Protein 5KQA (pdb70)

Structure (mmCIF, N/CA/C/O backbone):
data_5KQA
#
_entry.id   5KQA
#
_cell.length_a   43.011
_cell.length_b   92.299
_cell.length_c   28.133
_cell.angle_alpha   90.00
_cell.angle_beta   90.00
_cell.angle_gamma   90.00
#
_symmetry.space_group_name_H-M   'P 21 21 2'
#
loop_
_entity.id
_entity.type
_entity.pdbx_description
1 polymer 'Glutaredoxin-glutathione complex'
2 non-polymer GLUTATHIONE
3 water water
#
loop_
_atom_site.group_PDB
_atom_site.id
_atom_site.type_symbol
_atom_site.label_atom_id
_atom_site.label_alt_id
_atom_site.label_comp_id
_atom_site.label_asym_id
_atom_site.label_entity_id
_atom_site.label_seq_id
_atom_site.pdbx_PDB_ins_code
_atom_site.Cartn_x
_atom_site.Cartn_y
_atom_site.Cartn_z
_atom_site.occupancy
_atom_site.B_iso_or_equiv
_atom_site.auth_seq_id
_atom_site.auth_comp_id
_atom_site.auth_asym_id
_atom_site.auth_atom_id
_atom_site.pdbx_PDB_model_num
ATOM 1 N N . PRO A 1 18 ? 6.369 38.068 35.164 1.00 33.63 10 PRO A N 1
ATOM 2 C CA . PRO A 1 18 ? 6.737 38.041 33.741 1.00 41.50 10 PRO A CA 1
ATOM 3 C C . PRO A 1 18 ? 6.057 39.164 32.979 1.00 32.49 10 PRO A C 1
ATOM 4 O O . PRO A 1 18 ? 4.861 39.347 33.170 1.00 27.35 10 PRO A O 1
ATOM 8 N N . THR A 1 19 ? 6.795 39.901 32.153 1.00 35.42 11 THR A N 1
ATOM 9 C CA . THR A 1 19 ? 6.187 40.910 31.286 1.00 25.53 11 THR A CA 1
ATOM 10 C C . THR A 1 19 ? 5.445 40.197 30.167 1.00 34.06 11 THR A C 1
ATOM 11 O O . THR A 1 19 ? 5.620 38.991 29.974 1.00 26.12 11 THR A O 1
ATOM 15 N N . GLU A 1 20 ? 4.615 40.935 29.437 1.00 32.81 12 GLU A N 1
ATOM 16 C CA . GLU A 1 20 ? 3.831 40.349 28.353 1.00 35.81 12 GLU A CA 1
ATOM 17 C C . GLU A 1 20 ? 4.726 39.860 27.223 1.00 28.04 12 GLU A C 1
ATOM 18 O O . GLU A 1 20 ? 4.429 38.854 26.583 1.00 22.82 12 GLU A O 1
ATOM 24 N N . GLU A 1 21 ? 5.810 40.587 26.973 1.00 20.33 13 GLU A N 1
ATOM 25 C CA . GLU A 1 21 ? 6.825 40.157 26.020 1.00 26.94 13 GLU A CA 1
ATOM 26 C C . GLU A 1 21 ? 7.523 38.884 26.506 1.00 25.87 13 GLU A C 1
ATOM 27 O O . GLU A 1 21 ? 7.842 38.002 25.716 1.00 22.79 13 GLU A O 1
ATOM 33 N N . GLN A 1 22 ? 7.761 38.788 27.809 1.00 25.62 14 GLN A N 1
ATOM 34 C CA . GLN A 1 22 ? 8.411 37.604 28.358 1.00 27.37 14 GLN A CA 1
ATOM 35 C C . GLN A 1 22 ? 7.519 36.380 28.239 1.00 22.63 14 GLN A C 1
ATOM 36 O O . GLN A 1 22 ? 7.990 35.281 27.929 1.00 18.05 14 GLN A O 1
ATOM 42 N N . LEU A 1 23 ? 6.229 36.569 28.481 1.00 17.04 15 LEU A N 1
ATOM 43 C CA . LEU A 1 23 ? 5.275 35.467 28.360 1.00 22.62 15 LEU A CA 1
ATOM 44 C C . LEU A 1 23 ? 5.181 35.013 26.911 1.00 19.62 15 LEU A C 1
ATOM 45 O O . LEU A 1 23 ? 5.163 33.820 26.625 1.00 13.98 15 LEU A O 1
ATOM 50 N N . LYS A 1 24 ? 5.137 35.981 26.002 1.00 17.60 16 LYS A N 1
ATOM 51 C CA . LYS A 1 24 ? 5.087 35.704 24.571 1.00 21.99 16 LYS A CA 1
ATOM 52 C C . LYS A 1 24 ? 6.311 34.911 24.093 1.00 19.53 16 LYS A C 1
ATOM 53 O O . LYS A 1 24 ? 6.173 33.927 23.375 1.00 15.04 16 LYS A O 1
ATOM 59 N N . MET A 1 25 ? 7.500 35.365 24.482 1.00 17.00 17 MET A N 1
ATOM 60 C CA . MET A 1 25 ? 8.754 34.682 24.165 1.00 13.13 17 MET A CA 1
ATOM 61 C C . MET A 1 25 ? 8.807 33.273 24.759 1.00 11.52 17 MET A C 1
ATOM 62 O O . MET A 1 25 ? 9.224 32.324 24.101 1.00 11.85 17 MET A O 1
ATOM 67 N N . ALA A 1 26 ? 8.392 33.147 26.012 1.00 11.72 18 ALA A N 1
ATOM 68 C CA . ALA A 1 26 ? 8.328 31.843 26.665 1.00 15.22 18 ALA A CA 1
ATOM 69 C C . ALA A 1 26 ? 7.362 30.879 25.949 1.00 11.21 18 ALA A C 1
ATOM 70 O O . ALA A 1 26 ? 7.654 29.695 25.794 1.00 11.69 18 ALA A O 1
ATOM 72 N N . LEU A 1 27 ? 6.207 31.383 25.531 1.00 12.13 19 LEU A N 1
ATOM 73 C CA . LEU A 1 27 ? 5.250 30.567 24.795 1.00 11.04 19 LEU A CA 1
ATOM 74 C C . LEU A 1 27 ? 5.850 30.095 23.474 1.00 7.16 19 LEU A C 1
ATOM 75 O O . LEU A 1 27 ? 5.758 28.920 23.134 1.00 9.83 19 LEU A O 1
ATOM 80 N N . GLN A 1 28 ? 6.461 31.013 22.727 1.00 9.79 20 GLN A N 1
ATOM 81 C CA . GLN A 1 28 ? 7.136 30.634 21.486 1.00 14.66 20 GLN A CA 1
ATOM 82 C C . GLN A 1 28 ? 8.171 29.537 21.736 1.00 13.76 20 GLN A C 1
ATOM 83 O O . GLN A 1 28 ? 8.230 28.555 20.996 1.00 12.75 20 GLN A O 1
ATOM 89 N N . LYS A 1 29 ? 8.969 29.696 22.790 1.00 7.01 21 LYS A N 1
ATOM 90 C CA . LYS A 1 29 ? 9.958 28.686 23.147 1.00 8.04 21 LYS A CA 1
ATOM 91 C C . LYS A 1 29 ? 9.307 27.329 23.414 1.00 6.51 21 LYS A C 1
ATOM 92 O O . LYS A 1 29 ? 9.795 26.306 22.944 1.00 7.16 21 LYS A O 1
ATOM 98 N N . ALA A 1 30 ? 8.222 27.322 24.189 1.00 8.30 22 ALA A N 1
ATOM 99 C CA . ALA A 1 30 ? 7.530 26.077 24.547 1.00 3.78 22 ALA A CA 1
ATOM 100 C C . ALA A 1 30 ? 6.911 25.423 23.317 1.00 7.46 22 ALA A C 1
ATOM 101 O O . ALA A 1 30 ? 6.980 24.205 23.150 1.00 11.75 22 ALA A O 1
ATOM 103 N N . GLN A 1 31 ? 6.323 26.239 22.447 1.00 8.03 23 GLN A N 1
ATOM 104 C CA . GLN A 1 31 ? 5.698 25.724 21.228 1.00 11.12 23 GLN A CA 1
ATOM 105 C C . GLN A 1 31 ? 6.732 25.099 20.292 1.00 10.09 23 GLN A C 1
ATOM 106 O O . GLN A 1 31 ? 6.486 24.044 19.705 1.00 11.58 23 GLN A O 1
ATOM 112 N N . GLN A 1 32 ? 7.894 25.739 20.158 1.00 11.80 24 GLN A N 1
ATOM 113 C CA . GLN A 1 32 ? 8.958 25.210 19.305 1.00 11.80 24 GLN A CA 1
ATOM 114 C C . GLN A 1 32 ? 9.453 23.863 19.830 1.00 12.07 24 GLN A C 1
ATOM 115 O O . GLN A 1 32 ? 9.808 22.975 19.060 1.00 11.94 24 GLN A O 1
ATOM 121 N N . LEU A 1 33 ? 9.505 23.718 21.147 1.00 8.21 25 LEU A N 1
ATOM 122 C CA . LEU A 1 33 ? 9.922 22.448 21.733 1.00 7.57 25 LEU A CA 1
ATOM 123 C C . LEU A 1 33 ? 8.893 21.369 21.437 1.00 9.13 25 LEU A C 1
ATOM 124 O O . LEU A 1 33 ? 9.241 20.242 21.081 1.00 10.82 25 LEU A O 1
ATOM 129 N N . VAL A 1 34 ? 7.622 21.720 21.593 1.00 7.51 26 VAL A N 1
ATOM 130 C CA . VAL A 1 34 ? 6.544 20.785 21.304 1.00 10.24 26 VAL A CA 1
ATOM 131 C C . VAL A 1 34 ? 6.538 20.407 19.819 1.00 11.22 26 VAL A C 1
ATOM 132 O O . VAL A 1 34 ? 6.334 19.240 19.469 1.00 11.29 26 VAL A O 1
ATOM 136 N N . ASN A 1 35 ? 6.791 21.387 18.952 1.00 7.12 27 ASN A N 1
ATOM 137 C CA . ASN A 1 35 ? 6.814 21.144 17.515 1.00 11.51 27 ASN A CA 1
ATOM 138 C C . ASN A 1 35 ? 8.002 20.293 17.074 1.00 15.96 27 ASN A C 1
ATOM 139 O O . ASN A 1 35 ? 7.974 19.686 16.005 1.00 15.86 27 ASN A O 1
ATOM 144 N N . SER A 1 36 ? 9.059 20.263 17.877 1.00 8.79 28 SER A N 1
ATOM 145 C CA . SER A 1 36 ? 10.291 19.630 17.426 1.00 12.33 28 SER A CA 1
ATOM 146 C C . SER A 1 36 ? 10.638 18.398 18.260 1.00 9.33 28 SER A C 1
ATOM 147 O O . SER A 1 36 ? 11.766 17.911 18.230 1.00 11.05 28 SER A O 1
ATOM 150 N N . ASN A 1 37 ? 9.650 17.892 18.992 1.00 9.13 29 ASN A N 1
ATOM 151 C CA . ASN A 1 37 ? 9.804 16.657 19.753 1.00 11.83 29 ASN A CA 1
ATOM 152 C C . ASN A 1 37 ? 8.519 15.869 19.748 1.00 8.36 29 ASN A C 1
ATOM 153 O O . ASN A 1 37 ? 7.473 16.404 20.094 1.00 12.70 29 ASN A O 1
ATOM 158 N N . PRO A 1 38 ? 8.581 14.599 19.329 1.00 11.93 30 PRO A N 1
ATOM 159 C CA . PRO A 1 38 ? 7.365 13.783 19.368 1.00 10.89 30 PRO A CA 1
ATOM 160 C C . PRO A 1 38 ? 6.767 13.753 20.778 1.00 14.73 30 PRO A C 1
ATOM 161 O O . PRO A 1 38 ? 5.564 13.909 20.950 1.00 13.89 30 PRO A O 1
ATOM 165 N N . LEU A 1 39 ? 7.620 13.596 21.778 1.00 9.93 31 LEU A N 1
ATOM 166 C CA . LEU A 1 39 ? 7.184 13.567 23.169 1.00 9.03 31 LEU A CA 1
ATOM 167 C C . LEU A 1 39 ? 7.971 14.590 24.006 1.00 10.31 31 LEU A C 1
ATOM 168 O O . LEU A 1 39 ? 9.204 14.571 24.030 1.00 7.08 31 LEU A O 1
ATOM 173 N N . VAL A 1 40 ? 7.261 15.486 24.679 1.00 10.07 32 VAL A N 1
ATOM 174 C CA . VAL A 1 40 ? 7.909 16.479 25.533 1.00 8.21 32 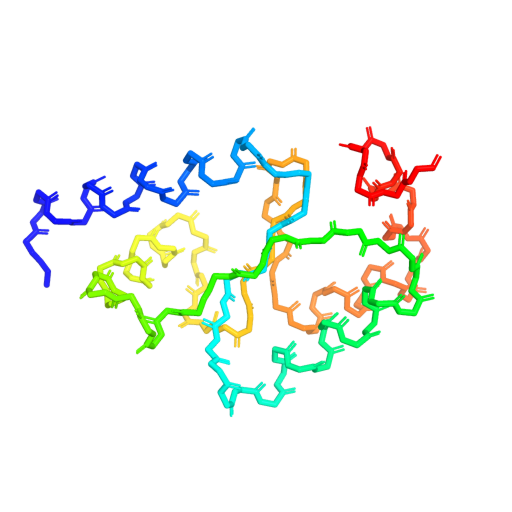VAL A CA 1
ATOM 175 C C . VAL A 1 40 ? 7.362 16.383 26.943 1.00 10.58 32 VAL A C 1
ATOM 176 O O . VAL A 1 40 ? 6.148 16.299 27.148 1.00 8.66 32 VAL A O 1
ATOM 180 N N . VAL A 1 41 ? 8.262 16.422 27.916 1.00 9.99 33 VAL A N 1
ATOM 181 C CA 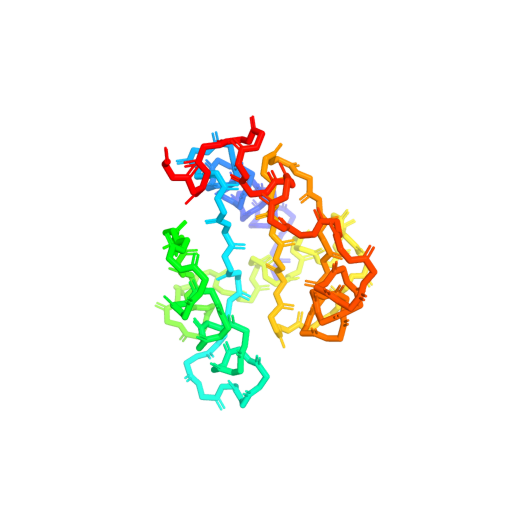. VAL A 1 41 ? 7.860 16.441 29.309 1.00 10.94 33 VAL A CA 1
ATOM 182 C C . VAL A 1 41 ? 8.355 17.717 29.976 1.00 10.83 33 VAL A C 1
ATOM 183 O O . VAL A 1 41 ? 9.514 17.793 30.363 1.00 9.31 33 VAL A O 1
ATOM 187 N N . PHE A 1 42 ? 7.488 18.725 30.107 1.00 6.80 34 PHE A N 1
ATOM 188 C CA . PHE A 1 42 ? 7.866 19.900 30.886 1.00 8.58 34 PHE A CA 1
ATOM 189 C C . PHE A 1 42 ? 7.845 19.482 32.345 1.00 10.76 34 PHE A C 1
ATOM 190 O O . PHE A 1 42 ? 6.857 18.970 32.844 1.00 7.22 34 PHE A O 1
ATOM 198 N N . SER A 1 43 ? 8.966 19.701 33.014 1.00 9.51 35 SER A N 1
ATOM 199 C CA . SER A 1 43 ? 9.266 19.020 34.264 1.00 11.46 35 SER A CA 1
ATOM 200 C C . SER A 1 43 ? 9.919 19.960 35.287 1.00 9.56 35 SER A C 1
ATOM 201 O O . SER A 1 43 ? 10.310 21.088 34.955 1.00 8.33 35 SER A O 1
ATOM 204 N N . LYS A 1 44 ? 10.023 19.500 36.530 1.00 8.17 36 LYS A N 1
ATOM 205 C CA . LYS A 1 44 ? 10.986 20.083 37.474 1.00 8.62 36 LYS A CA 1
ATOM 206 C C . LYS A 1 44 ? 11.847 18.956 38.052 1.00 10.57 36 LYS A C 1
ATOM 207 O O . LYS A 1 44 ? 11.374 17.834 38.227 1.00 11.76 36 LYS A O 1
ATOM 213 N N . THR A 1 45 ? 13.120 19.242 38.304 1.00 14.47 37 THR A N 1
ATOM 214 C CA . THR A 1 45 ? 14.095 18.196 38.622 1.00 10.92 37 THR A CA 1
ATOM 215 C C . THR A 1 45 ? 13.694 17.305 39.801 1.00 12.52 37 THR A C 1
ATOM 216 O O . THR A 1 45 ? 13.911 16.097 39.782 1.00 10.15 37 THR A O 1
ATOM 220 N N . TYR A 1 46 ? 13.104 17.894 40.833 1.00 10.62 38 TYR A N 1
ATOM 221 C CA . TYR A 1 46 ? 12.812 17.122 42.036 1.00 14.32 38 TYR A CA 1
ATOM 222 C C . TYR A 1 46 ? 11.313 16.913 42.235 1.00 17.18 38 TYR A C 1
ATOM 223 O O . TYR A 1 46 ? 10.841 16.770 43.362 1.00 19.30 38 TYR A O 1
ATOM 232 N N . CYS A 1 47 ? 10.576 16.874 41.127 1.00 10.46 39 CYS A N 1
ATOM 233 C CA . CYS A 1 47 ? 9.149 16.570 41.173 1.00 9.73 39 CYS A CA 1
ATOM 234 C C . CYS A 1 47 ? 8.939 15.062 41.100 1.00 14.57 39 CYS A C 1
ATOM 235 O O . CYS A 1 47 ? 9.323 14.417 40.110 1.00 11.73 39 CYS A O 1
ATOM 238 N N . GLY A 1 48 ? 8.340 14.500 42.147 1.00 9.54 40 GLY A N 1
ATOM 239 C CA . GLY A 1 48 ? 8.100 13.071 42.203 1.00 12.91 40 GLY A CA 1
ATOM 240 C C . GLY A 1 48 ? 7.229 12.572 41.068 1.00 10.59 40 GLY A C 1
ATOM 241 O O . GLY A 1 48 ? 7.427 11.476 40.553 1.00 13.39 40 GLY A O 1
ATOM 242 N N . TYR A 1 49 ? 6.261 13.383 40.664 1.00 8.12 41 TYR A N 1
ATOM 243 C CA . TYR A 1 49 ? 5.343 12.998 39.591 1.00 9.94 41 TYR A CA 1
ATOM 244 C C . TYR A 1 49 ? 6.036 13.001 38.234 1.00 9.88 41 TYR A C 1
ATOM 245 O O . TYR A 1 49 ? 5.744 12.174 37.370 1.00 6.94 41 TYR A O 1
ATOM 254 N N . CYS A 1 50 ? 6.943 13.953 38.050 1.00 11.47 42 CYS A N 1
ATOM 255 C CA . CYS A 1 50 ? 7.760 14.010 36.845 1.00 12.70 42 CYS A CA 1
ATOM 256 C C . CYS A 1 50 ? 8.623 12.762 36.733 1.00 13.49 42 CYS A C 1
ATOM 257 O O . CYS A 1 50 ? 8.725 12.168 35.661 1.00 12.03 42 CYS A O 1
ATOM 260 N N . SER A 1 51 ? 9.224 12.351 37.848 1.00 13.30 43 SER A N 1
ATOM 261 C CA . SER A 1 51 ? 10.021 11.130 37.867 1.00 14.63 43 SER A CA 1
ATOM 262 C C . SER A 1 51 ? 9.195 9.901 37.497 1.00 11.03 43 SER A C 1
ATOM 263 O O . SER A 1 51 ? 9.666 9.046 36.755 1.00 12.16 43 SER A O 1
ATOM 266 N N . ARG A 1 52 ? 7.974 9.809 38.020 1.0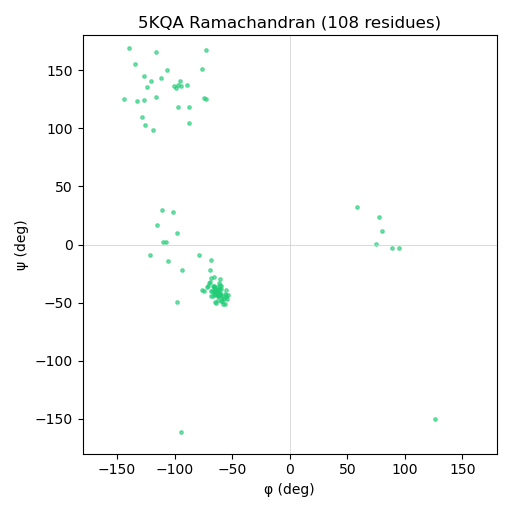0 11.90 44 ARG A N 1
ATOM 267 C CA . ARG A 1 52 ? 7.072 8.708 37.665 1.00 12.62 44 ARG A CA 1
ATOM 268 C C . ARG A 1 52 ? 6.800 8.621 36.163 1.00 10.83 44 ARG A C 1
ATOM 269 O O . ARG A 1 52 ? 6.864 7.533 35.576 1.00 14.04 44 ARG A O 1
ATOM 277 N N . VAL A 1 53 ? 6.486 9.754 35.537 1.00 11.70 45 VAL A N 1
ATOM 278 C CA . VAL A 1 53 ? 6.098 9.718 34.126 1.00 10.97 45 VAL A CA 1
ATOM 279 C C . VAL A 1 53 ? 7.310 9.401 33.270 1.00 7.98 45 VAL A C 1
ATOM 280 O O . VAL A 1 53 ? 7.196 8.685 32.275 1.00 8.98 45 VAL A O 1
ATOM 284 N N . LYS A 1 54 ? 8.477 9.905 33.669 1.00 12.39 46 LYS A N 1
ATOM 285 C CA . LYS A 1 54 ? 9.711 9.603 32.949 1.00 11.62 46 LYS A CA 1
ATOM 286 C C . LYS A 1 54 ? 10.033 8.111 33.025 1.00 12.46 46 LYS A C 1
ATOM 287 O O . LYS A 1 54 ? 10.439 7.496 32.035 1.00 8.43 46 LYS A O 1
ATOM 293 N N . LYS A 1 55 ? 9.876 7.539 34.213 1.00 9.30 47 LYS A N 1
ATOM 294 C CA . LYS A 1 55 ? 10.112 6.111 34.405 1.00 12.68 47 LYS A CA 1
ATOM 295 C C . LYS A 1 55 ? 9.179 5.264 33.523 1.00 13.82 47 LYS A C 1
ATOM 296 O O . LYS A 1 55 ? 9.608 4.283 32.913 1.00 10.82 47 LYS A O 1
ATOM 302 N N . LEU A 1 56 ? 7.905 5.646 33.457 1.00 9.77 48 LEU A N 1
ATOM 303 C CA . LEU A 1 56 ? 6.947 4.973 32.574 1.00 14.13 48 LEU A CA 1
ATOM 304 C C . LEU A 1 56 ? 7.399 5.022 31.118 1.00 13.84 48 LEU A C 1
ATOM 305 O O . LEU A 1 56 ? 7.430 4.001 30.436 1.00 13.20 48 LEU A O 1
ATOM 310 N N . PHE A 1 57 ? 7.732 6.216 30.637 1.00 12.19 49 PHE A N 1
ATOM 311 C CA . PHE A 1 57 ? 8.190 6.373 29.260 1.00 14.67 49 PHE A CA 1
ATOM 312 C C . PHE A 1 57 ? 9.474 5.590 29.005 1.00 14.70 49 PHE A C 1
ATOM 313 O O . PHE A 1 57 ? 9.641 5.023 27.928 1.00 15.1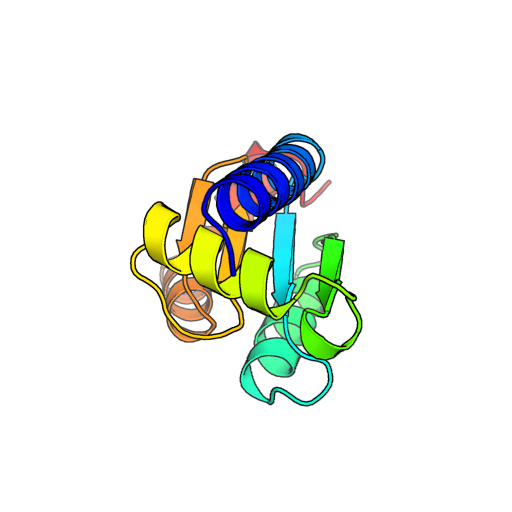7 49 PHE A O 1
ATOM 321 N N . ASP A 1 58 ? 10.379 5.560 29.983 1.00 10.90 50 ASP A N 1
ATOM 322 C CA . ASP A 1 58 ? 11.599 4.755 29.862 1.00 18.37 50 ASP A CA 1
ATOM 32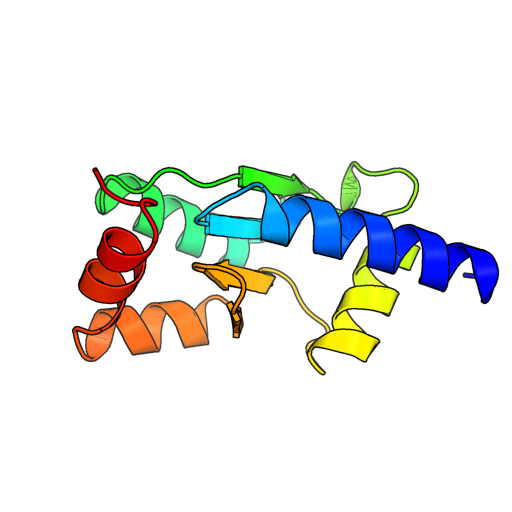3 C C . ASP A 1 58 ? 11.250 3.293 29.581 1.00 17.49 50 ASP A C 1
ATOM 324 O O . ASP A 1 58 ? 11.762 2.679 28.637 1.00 16.38 50 ASP A O 1
ATOM 329 N N . GLN A 1 59 ? 10.364 2.748 30.410 1.00 17.95 51 GLN A N 1
ATOM 330 C CA . GLN A 1 59 ? 9.990 1.338 30.343 1.00 17.60 51 GLN A CA 1
ATOM 331 C C . GLN A 1 59 ? 9.202 1.007 29.065 1.00 20.09 51 GLN A C 1
ATOM 332 O O . GLN A 1 59 ? 9.267 -0.116 28.552 1.00 17.34 51 GLN A O 1
ATOM 338 N N . LEU A 1 60 ? 8.481 1.991 28.538 1.00 13.74 52 LEU A N 1
ATOM 339 C CA . LEU A 1 60 ? 7.736 1.809 27.293 1.00 11.78 52 LEU A CA 1
ATOM 340 C C . LEU A 1 60 ? 8.627 1.897 26.065 1.00 11.45 52 LEU A C 1
ATOM 341 O O . LEU A 1 60 ? 8.176 1.626 24.952 1.00 17.86 52 LEU A O 1
ATOM 346 N N . GLY A 1 61 ? 9.883 2.296 26.253 1.00 12.61 53 GLY A N 1
ATOM 347 C CA . GLY A 1 61 ? 10.809 2.433 25.136 1.00 16.78 53 GLY A CA 1
ATOM 348 C C . GLY A 1 61 ? 10.589 3.699 24.319 1.00 18.51 53 GLY A C 1
ATOM 349 O O . GLY A 1 61 ? 10.958 3.785 23.144 1.00 11.75 53 GLY A O 1
ATOM 350 N N . ALA A 1 62 ? 9.987 4.699 24.947 1.00 17.45 54 ALA A N 1
ATOM 351 C CA . ALA A 1 62 ? 9.671 5.939 24.252 1.00 19.99 54 ALA A CA 1
ATOM 352 C C . ALA A 1 62 ? 10.741 6.991 24.519 1.00 15.44 54 ALA A C 1
ATOM 353 O O . ALA A 1 62 ? 11.194 7.152 25.648 1.00 18.39 54 ALA A O 1
ATOM 355 N N . ARG A 1 63 ? 11.153 7.713 23.486 1.00 14.35 55 ARG A N 1
ATOM 356 C CA . ARG A 1 63 ? 12.107 8.785 23.725 1.00 23.57 55 ARG A CA 1
ATOM 357 C C . ARG A 1 63 ? 11.377 10.110 23.906 1.00 14.81 55 ARG A C 1
ATOM 358 O O . ARG A 1 63 ? 10.432 10.435 23.180 1.00 16.73 55 ARG A O 1
ATOM 366 N N . TYR A 1 64 ? 11.814 10.861 24.905 1.00 12.31 56 TYR A N 1
ATOM 367 C CA . TYR A 1 64 ? 11.196 12.126 25.226 1.00 12.86 56 TYR A CA 1
ATOM 368 C C . TYR A 1 64 ? 12.248 13.191 25.446 1.00 14.14 56 TYR A C 1
ATOM 369 O O . TYR A 1 64 ? 13.398 12.895 25.776 1.00 9.99 56 TYR A O 1
ATOM 378 N N . GLN A 1 65 ? 11.841 14.432 25.236 1.00 11.27 57 GLN A N 1
ATOM 379 C CA . GLN A 1 65 ? 12.633 15.577 25.629 1.00 11.42 57 GLN A CA 1
ATOM 380 C C . GLN A 1 65 ? 12.126 16.058 26.979 1.00 12.27 57 GLN A C 1
ATOM 381 O O . GLN A 1 65 ? 10.957 16.432 27.120 1.00 10.64 57 GLN A O 1
ATOM 387 N N . THR A 1 66 ? 13.000 16.019 27.977 1.00 12.70 58 THR A N 1
ATOM 388 C CA . THR A 1 66 ? 12.718 16.628 29.265 1.00 8.10 58 THR A CA 1
ATOM 389 C C . THR A 1 66 ? 13.169 18.080 29.271 1.00 12.50 58 THR A C 1
ATOM 390 O O . THR A 1 66 ? 14.264 18.408 28.792 1.00 12.12 58 THR A O 1
ATOM 394 N N . ILE A 1 67 ? 12.336 18.946 29.834 1.00 6.03 59 ILE A N 1
ATOM 395 C CA . ILE A 1 67 ? 12.697 20.340 30.009 1.00 7.43 59 ILE A CA 1
ATOM 396 C C . ILE A 1 67 ? 12.446 20.695 31.468 1.00 12.72 59 ILE A C 1
ATOM 397 O O . ILE A 1 67 ? 11.305 20.759 31.915 1.00 9.07 59 ILE A O 1
ATOM 402 N N . GLU A 1 68 ? 13.522 20.902 32.214 1.00 10.47 60 GLU A N 1
ATOM 403 C CA . GLU A 1 68 ? 13.418 21.174 33.644 1.00 10.59 60 GLU A CA 1
ATOM 404 C C . GLU A 1 68 ? 13.237 22.661 33.891 1.00 11.57 60 GLU A C 1
ATOM 405 O O . GLU A 1 68 ? 14.197 23.419 33.784 1.00 10.69 60 GLU A O 1
ATOM 411 N N . LEU A 1 69 ? 12.020 23.080 34.229 1.00 8.78 61 LEU A N 1
ATOM 412 C CA . LEU A 1 69 ? 11.726 24.506 34.353 1.00 15.16 61 LEU A CA 1
ATOM 413 C C . LEU A 1 69 ? 12.570 25.197 35.433 1.00 12.63 61 LEU A C 1
ATOM 414 O O . LEU A 1 69 ? 12.937 26.373 35.298 1.00 8.16 61 LEU A O 1
ATOM 419 N N . ASP A 1 70 ? 12.889 24.457 36.490 1.00 11.90 62 ASP A N 1
ATOM 420 C CA . ASP A 1 70 ? 13.679 24.990 37.603 1.00 14.05 62 ASP A CA 1
ATOM 421 C C . ASP A 1 70 ? 15.126 25.278 37.200 1.00 17.92 62 ASP A C 1
ATOM 422 O O . ASP A 1 70 ? 15.864 25.928 37.930 1.00 16.74 62 ASP A O 1
ATOM 427 N N . GLN A 1 71 ? 15.532 24.779 36.039 1.00 15.57 63 GLN A N 1
ATOM 428 C CA . GLN A 1 71 ? 16.894 24.980 35.563 1.00 11.71 63 GLN A CA 1
ATOM 429 C C . GLN A 1 71 ? 16.941 25.916 34.366 1.00 15.67 63 GLN A C 1
ATOM 430 O O . GLN A 1 71 ? 17.999 26.157 33.793 1.00 13.60 63 GLN A O 1
ATOM 436 N N . GLU A 1 72 ? 15.782 26.425 33.976 1.00 12.89 64 GLU A N 1
ATOM 437 C CA . GLU A 1 72 ? 15.711 27.357 32.862 1.00 10.11 64 GLU A CA 1
ATOM 438 C C . GLU A 1 72 ? 15.610 28.773 33.422 1.00 13.23 64 GLU A C 1
ATOM 439 O O . GLU A 1 72 ? 14.868 28.999 34.378 1.00 11.45 64 GLU A O 1
ATOM 445 N N . SER A 1 73 ? 16.354 29.725 32.859 1.00 14.03 65 SER A N 1
ATOM 446 C CA . SER A 1 73 ? 16.267 31.094 33.364 1.00 16.65 65 SER A CA 1
ATOM 447 C C . SER A 1 73 ? 14.848 31.642 33.230 1.00 21.16 65 SER A C 1
ATOM 448 O O . SER A 1 73 ? 14.394 32.400 34.083 1.00 14.00 65 SER A O 1
ATOM 451 N N . ASP A 1 74 ? 14.140 31.265 32.165 1.00 15.14 66 ASP A N 1
ATOM 452 C CA . ASP A 1 74 ? 12.776 31.766 31.981 1.00 17.33 66 ASP A CA 1
ATOM 453 C C . ASP A 1 74 ? 11.726 30.728 32.382 1.00 10.79 66 ASP A C 1
ATOM 454 O O . ASP A 1 74 ? 10.604 30.740 31.873 1.00 15.32 66 ASP A O 1
ATOM 459 N N . GLY A 1 75 ? 12.092 29.851 33.316 1.00 10.98 67 GLY A N 1
ATOM 460 C CA . GLY A 1 75 ? 11.182 28.835 33.836 1.00 13.62 67 GLY A CA 1
ATOM 461 C C . GLY A 1 75 ? 9.843 29.338 34.370 1.00 12.49 67 GLY A C 1
ATOM 462 O O . GLY A 1 75 ? 8.799 28.741 34.106 1.00 7.40 67 GLY A O 1
ATOM 463 N N . ASP A 1 76 ? 9.856 30.429 35.125 1.00 12.00 68 ASP A N 1
ATOM 464 C CA . ASP A 1 76 ? 8.594 31.029 35.576 1.00 14.51 68 ASP A CA 1
ATOM 465 C C . ASP A 1 76 ? 7.733 31.504 34.397 1.00 13.65 68 ASP A C 1
ATOM 466 O O . ASP A 1 76 ? 6.515 31.297 34.382 1.00 11.80 68 ASP A O 1
ATOM 471 N N . ALA A 1 77 ? 8.360 32.155 33.419 1.00 8.95 69 ALA A N 1
ATOM 472 C CA . ALA A 1 77 ? 7.630 32.607 32.239 1.00 9.37 69 ALA A CA 1
ATOM 473 C C . ALA A 1 77 ? 7.105 31.410 31.458 1.00 8.78 69 ALA A C 1
ATOM 474 O O . ALA A 1 77 ? 5.974 31.426 30.963 1.00 13.14 69 ALA A O 1
ATOM 476 N N . ILE A 1 78 ? 7.908 30.356 31.354 1.00 6.54 70 ILE A N 1
ATOM 477 C CA . ILE A 1 78 ? 7.437 29.164 30.653 1.00 7.14 70 ILE A CA 1
ATOM 478 C C . ILE A 1 78 ? 6.246 28.532 31.394 1.00 10.19 70 ILE A C 1
ATOM 479 O O . ILE A 1 78 ? 5.270 28.115 30.773 1.00 8.79 70 ILE A O 1
ATOM 484 N N . GLN A 1 79 ? 6.308 28.481 32.720 1.00 12.11 71 GLN A N 1
ATOM 485 C CA . GLN A 1 79 ? 5.208 27.881 33.465 1.00 13.13 71 GLN A CA 1
ATOM 486 C C . GLN A 1 79 ? 3.940 28.731 33.300 1.00 11.74 71 GLN A C 1
ATOM 487 O O . GLN A 1 79 ? 2.835 28.201 33.197 1.00 10.88 71 GLN A O 1
ATOM 493 N N . ALA A 1 80 ? 4.107 30.049 33.251 1.00 14.24 72 ALA A N 1
ATOM 494 C CA . ALA A 1 80 ? 2.986 30.950 33.019 1.00 14.82 72 ALA A CA 1
ATOM 495 C C . ALA A 1 80 ? 2.389 30.759 31.625 1.00 10.92 72 ALA A C 1
ATOM 496 O O . ALA A 1 80 ? 1.168 30.796 31.451 1.00 9.84 72 ALA A O 1
ATOM 498 N N . ALA A 1 81 ? 3.247 30.578 30.630 1.00 7.64 73 ALA A N 1
ATOM 499 C CA . ALA A 1 81 ? 2.785 30.348 29.265 1.00 10.50 73 ALA A CA 1
ATOM 500 C C . ALA A 1 81 ? 2.031 29.017 29.151 1.00 9.01 73 ALA A C 1
ATOM 501 O O . ALA A 1 81 ? 1.042 28.907 28.418 1.00 7.23 73 ALA A O 1
ATOM 503 N N . LEU A 1 82 ? 2.487 28.010 29.890 1.00 7.36 74 LEU A N 1
ATOM 504 C CA . LEU A 1 82 ? 1.849 26.694 29.831 1.00 6.55 74 LEU A CA 1
ATOM 505 C C . LEU A 1 82 ? 0.479 26.747 30.490 1.00 12.15 74 LEU A C 1
ATOM 506 O O . LEU A 1 82 ? -0.444 26.042 30.078 1.00 9.49 74 LEU A O 1
ATOM 511 N N . LEU A 1 83 ? 0.348 27.587 31.517 1.00 9.67 75 LEU A N 1
ATOM 512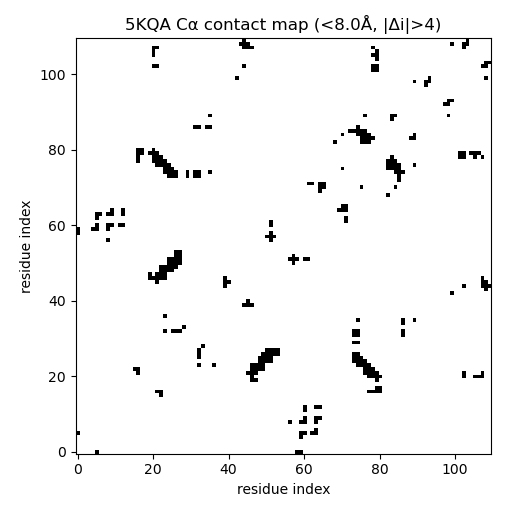 C CA . LEU A 1 83 ? -0.949 27.816 32.143 1.00 7.76 75 LEU A CA 1
ATOM 513 C C . LEU A 1 83 ? -1.909 28.461 31.144 1.00 7.62 75 LEU A C 1
ATOM 514 O O . LEU A 1 83 ? -3.033 28.012 30.970 1.00 8.70 75 LEU A O 1
ATOM 519 N N . GLN A 1 84 ? -1.467 29.530 30.499 1.00 7.55 76 GLN A N 1
ATOM 520 C CA . GLN A 1 84 ? -2.286 30.183 29.491 1.00 6.75 76 GLN A CA 1
ATOM 521 C C . GLN A 1 84 ? -2.702 29.206 28.385 1.00 9.87 76 GLN A C 1
ATOM 522 O O . GLN A 1 84 ? -3.847 29.185 27.945 1.00 9.46 76 GLN A O 1
ATOM 528 N N . TRP A 1 85 ? -1.757 28.383 27.962 1.00 12.70 77 TRP A N 1
ATOM 529 C CA . TRP A 1 85 ? -1.943 27.467 26.846 1.00 9.43 77 TRP A CA 1
ATOM 530 C C . TRP A 1 85 ? -2.779 26.230 27.188 1.00 8.02 77 TRP A C 1
ATOM 531 O O . TRP A 1 85 ? -3.591 25.777 26.364 1.00 10.74 77 TRP A O 1
ATOM 542 N N . THR A 1 86 ? -2.582 25.678 28.386 1.00 10.65 78 THR A N 1
ATOM 543 C CA . THR A 1 86 ? -3.193 24.383 28.741 1.00 11.89 78 THR A CA 1
ATOM 544 C C . THR A 1 86 ? -4.128 24.388 29.971 1.00 12.23 78 THR A C 1
ATOM 545 O O . THR A 1 86 ? -4.766 23.376 30.263 1.00 9.35 78 THR A O 1
ATOM 549 N N . GLY A 1 87 ? -4.176 25.490 30.712 1.00 7.65 79 GLY A N 1
ATOM 550 C CA . GLY A 1 87 ? -4.992 25.557 31.918 1.00 8.36 79 GLY A CA 1
ATOM 551 C C . GLY A 1 87 ? -4.417 24.804 33.103 1.00 10.47 79 GLY A C 1
ATOM 552 O O . GLY A 1 87 ? -4.989 24.776 34.198 1.00 11.60 79 GLY A O 1
ATOM 553 N N . GLN A 1 88 ? -3.259 24.201 32.880 1.00 13.11 80 GLN A N 1
ATOM 554 C CA . GLN A 1 88 ? -2.588 23.401 33.891 1.00 19.17 80 GLN A CA 1
ATOM 555 C C . GLN A 1 88 ? -1.545 24.246 34.639 1.00 10.38 80 GLN A C 1
ATOM 556 O O . GLN A 1 88 ? -0.860 25.069 34.035 1.00 12.59 80 GLN A O 1
ATOM 562 N N . ARG A 1 89 ? -1.438 24.055 35.950 1.00 10.16 81 ARG A N 1
ATOM 563 C CA . ARG A 1 89 ? -0.536 24.860 36.782 1.00 16.62 81 ARG A CA 1
ATOM 564 C C . ARG A 1 89 ? 0.715 24.103 37.223 1.00 20.75 81 ARG A C 1
ATOM 565 O O . ARG A 1 89 ? 1.686 24.703 37.693 1.00 22.72 81 ARG A O 1
ATOM 573 N N . THR A 1 90 ? 0.692 22.787 37.057 1.00 13.33 82 THR A N 1
ATOM 574 C CA . THR A 1 90 ? 1.721 21.929 37.623 1.00 14.94 82 THR A CA 1
ATOM 575 C C . THR 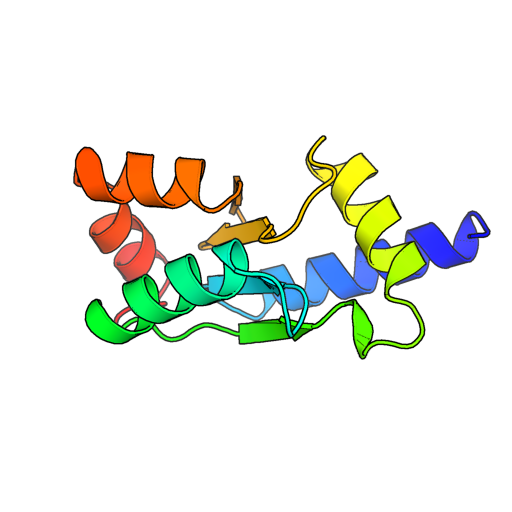A 1 90 ? 2.548 21.195 36.580 1.00 10.91 82 THR A C 1
ATOM 576 O O . THR A 1 90 ? 2.174 21.121 35.407 1.00 9.19 82 THR A O 1
ATOM 580 N N . VAL A 1 91 ? 3.671 20.650 37.041 1.00 10.31 83 VAL A N 1
ATOM 581 C CA . VAL A 1 91 ? 4.487 19.717 36.286 1.00 5.78 83 VAL A CA 1
ATOM 582 C C . VAL A 1 91 ? 4.246 18.355 36.909 1.00 8.31 83 VAL A C 1
ATOM 583 O O . VAL A 1 91 ? 3.967 18.263 38.104 1.00 9.94 83 VAL A O 1
ATOM 587 N N . PRO A 1 92 ? 4.353 17.288 36.109 1.00 11.90 84 PRO A N 1
ATOM 588 C CA . PRO A 1 92 ? 4.727 17.333 34.695 1.00 8.71 84 PRO A CA 1
ATOM 589 C C . PRO A 1 92 ? 3.606 17.814 33.762 1.00 6.75 84 PRO A C 1
ATOM 590 O O . PRO A 1 92 ? 2.423 17.625 34.038 1.00 10.64 84 PRO A O 1
ATOM 594 N N . ASN A 1 93 ? 4.004 18.423 32.651 1.00 7.27 85 ASN A N 1
ATOM 595 C CA . ASN A 1 93 ? 3.076 18.863 31.618 1.00 6.82 85 ASN A CA 1
ATOM 596 C C . ASN A 1 93 ? 3.549 18.246 30.308 1.00 6.06 85 ASN A C 1
ATOM 597 O O . ASN A 1 93 ? 4.541 18.683 29.721 1.00 8.05 85 ASN A O 1
ATOM 602 N N . VAL A 1 94 ? 2.849 17.200 29.889 1.00 7.65 86 VAL A N 1
ATOM 603 C CA . VAL A 1 94 ? 3.255 16.341 28.777 1.00 10.91 86 VAL A CA 1
ATOM 604 C C . VAL A 1 94 ? 2.552 16.669 27.449 1.00 8.76 86 VAL A C 1
ATOM 605 O O . VAL A 1 94 ? 1.338 16.872 27.403 1.00 7.38 86 VAL A O 1
ATOM 609 N N . PHE A 1 95 ? 3.332 16.715 26.371 1.00 6.37 87 PHE A N 1
ATOM 610 C CA . PHE A 1 95 ? 2.789 16.837 25.020 1.00 8.96 87 PHE A CA 1
ATOM 611 C C . PHE A 1 95 ? 3.221 15.641 24.191 1.00 8.17 87 PHE A C 1
ATOM 612 O O . PHE A 1 95 ? 4.357 15.183 24.302 1.00 12.19 87 PHE A O 1
ATOM 620 N N . ILE A 1 96 ? 2.309 15.142 23.364 1.00 9.84 88 ILE A N 1
ATOM 621 C CA . ILE A 1 96 ? 2.602 14.042 22.445 1.00 10.30 88 ILE A CA 1
ATOM 622 C C . ILE A 1 96 ? 2.080 14.390 21.052 1.00 12.55 88 ILE A C 1
ATOM 623 O O . ILE A 1 96 ? 0.901 14.697 20.891 1.00 8.50 88 ILE A O 1
ATOM 628 N N . GLY A 1 97 ? 2.963 14.366 20.059 1.00 9.28 89 GLY A N 1
ATOM 629 C CA . GLY A 1 97 ? 2.581 14.678 18.691 1.00 11.64 89 GLY A CA 1
ATOM 630 C C . GLY A 1 97 ? 1.982 16.067 18.533 1.00 7.52 89 GLY A C 1
ATOM 631 O O . GLY A 1 97 ? 1.133 16.289 17.681 1.00 15.11 89 GLY A O 1
ATOM 632 N N . GLY A 1 98 ? 2.440 17.009 19.348 1.00 6.85 90 GLY A N 1
ATOM 633 C CA . GLY A 1 98 ? 1.961 18.374 19.261 1.00 8.93 90 GLY A CA 1
ATOM 634 C C . GLY A 1 98 ? 0.729 18.626 20.108 1.00 13.89 90 GLY A C 1
ATOM 635 O O . GLY A 1 98 ? 0.247 19.751 20.203 1.00 13.96 90 GLY A O 1
ATOM 636 N N . LYS A 1 99 ? 0.220 17.582 20.747 1.00 10.69 91 LYS A N 1
ATOM 637 C CA . LYS A 1 99 ? -1.025 17.718 21.486 1.00 15.30 91 LYS A CA 1
ATOM 638 C C . LYS A 1 99 ? -0.802 17.600 22.987 1.00 8.79 91 LYS A C 1
ATOM 639 O O . LYS A 1 99 ? 0.033 16.815 23.445 1.00 10.19 91 LYS A O 1
ATOM 645 N N . HIS A 1 100 ? -1.556 18.388 23.744 1.00 8.87 92 HIS A N 1
ATOM 646 C CA . HIS A 1 100 ? -1.445 18.405 25.197 1.00 11.44 92 HIS A CA 1
ATOM 647 C C . HIS A 1 100 ? -2.067 17.174 25.836 1.00 13.64 92 HIS A C 1
ATOM 648 O O . HIS A 1 100 ? -3.235 16.878 25.608 1.00 11.81 92 HIS A O 1
ATOM 655 N N . ILE A 1 101 ? -1.286 16.476 26.657 1.00 9.92 93 ILE A N 1
ATOM 656 C CA . ILE A 1 101 ? -1.771 15.298 27.352 1.00 11.34 93 ILE A CA 1
ATOM 657 C C . ILE A 1 101 ? -2.197 15.649 28.777 1.00 13.07 93 ILE A C 1
ATOM 658 O O . ILE A 1 101 ? -3.275 15.294 29.201 1.00 10.15 93 ILE A O 1
ATOM 663 N N . GLY A 1 102 ? -1.338 16.347 29.513 1.00 14.05 94 GLY A N 1
ATOM 664 C CA . GLY A 1 102 ? -1.629 16.663 30.897 1.00 14.49 94 GLY A CA 1
ATOM 665 C C . GLY A 1 102 ? -0.524 16.220 31.835 1.00 10.62 94 GLY A C 1
ATOM 666 O O . GLY A 1 102 ? 0.635 16.179 31.451 1.00 13.49 94 GLY A O 1
ATOM 667 N N . GLY A 1 103 ? -0.886 15.880 33.069 1.00 8.52 95 GLY A N 1
ATOM 668 C CA . GLY A 1 103 ? 0.090 15.492 34.068 1.00 12.27 95 GLY A CA 1
ATOM 669 C C . GLY A 1 103 ? 0.307 13.993 34.159 1.00 12.99 95 GLY A C 1
ATOM 670 O O . GLY A 1 103 ? -0.030 13.242 33.241 1.00 10.53 95 GLY A O 1
ATOM 671 N N . CYS A 1 104 ? 0.875 13.561 35.279 1.00 14.38 96 CYS A N 1
ATOM 672 C CA . CYS A 1 104 ? 1.140 12.146 35.521 1.00 17.93 96 CYS A CA 1
ATOM 673 C C . CYS A 1 104 ? -0.133 11.308 35.477 1.00 16.09 96 CYS A C 1
ATOM 674 O O . CYS A 1 104 ? -0.192 10.269 34.809 1.00 13.76 96 CYS A O 1
ATOM 677 N N . ASP A 1 105 ? -1.147 11.770 36.197 1.00 16.74 97 ASP A N 1
ATOM 678 C CA . ASP A 1 105 ? -2.452 11.122 36.207 1.00 21.13 97 ASP A CA 1
ATOM 679 C C . ASP A 1 105 ? -3.023 10.947 34.798 1.00 20.30 97 ASP A C 1
ATOM 680 O O . ASP A 1 105 ? -3.505 9.872 34.444 1.00 14.15 97 ASP A O 1
ATOM 685 N N . SER A 1 106 ? -2.973 12.010 34.002 1.00 9.47 98 SER A N 1
ATOM 686 C CA . SER A 1 106 ? -3.480 11.968 32.631 1.00 14.45 98 SER A CA 1
ATOM 687 C C . SER A 1 106 ? -2.753 10.931 31.784 1.00 11.95 98 SER A C 1
ATOM 688 O O . SER A 1 106 ? -3.372 10.218 30.993 1.00 12.56 98 SER A O 1
ATOM 691 N N . VAL A 1 107 ? -1.433 10.856 31.946 1.00 12.33 99 VAL A N 1
ATOM 692 C CA . VAL A 1 107 ? -0.632 9.897 31.198 1.00 15.14 99 VAL A CA 1
ATOM 693 C C . VAL A 1 107 ? -0.956 8.483 31.660 1.00 14.40 99 VAL A C 1
ATOM 694 O O . VAL A 1 107 ? -1.114 7.570 30.846 1.00 12.80 99 VAL A O 1
ATOM 698 N N . MET A 1 108 ? -1.052 8.310 32.972 1.00 12.57 100 MET A N 1
ATOM 699 C CA . MET A 1 108 ? -1.434 7.022 33.543 1.00 18.81 100 MET A CA 1
ATOM 700 C C . MET A 1 108 ? -2.824 6.590 33.061 1.00 11.29 100 MET A C 1
ATOM 701 O O . MET A 1 108 ? -3.062 5.407 32.806 1.00 17.38 100 MET A O 1
ATOM 706 N N . GLU A 1 109 ? -3.740 7.541 32.943 1.00 12.95 101 GLU A N 1
ATOM 707 C CA . GLU A 1 109 ? -5.072 7.251 32.398 1.00 15.11 101 GLU A CA 1
ATOM 708 C C . GLU A 1 109 ? -5.001 6.690 30.974 1.00 17.43 101 GLU A C 1
ATOM 709 O O . GLU A 1 109 ? -5.690 5.721 30.646 1.00 19.29 101 GLU A O 1
ATOM 715 N N . LYS A 1 110 ? -4.170 7.294 30.128 1.00 15.89 102 LYS A N 1
ATOM 716 C CA . LYS A 1 110 ? -4.017 6.827 28.750 1.00 13.87 102 LYS A CA 1
ATOM 717 C C . LYS A 1 110 ? -3.322 5.469 28.678 1.00 16.95 102 LYS A C 1
ATOM 718 O O . LYS A 1 110 ? -3.585 4.673 27.782 1.00 13.32 102 LYS A O 1
ATOM 724 N N . HIS A 1 111 ? -2.415 5.216 29.611 1.00 12.13 103 HIS A N 1
ATOM 725 C CA . HIS A 1 111 ? -1.733 3.931 29.662 1.00 14.09 103 HIS A CA 1
ATOM 726 C C . HIS A 1 111 ? -2.747 2.857 30.054 1.00 18.14 103 HIS A C 1
ATOM 727 O O . HIS A 1 111 ? -2.765 1.755 29.508 1.00 13.01 103 HIS A O 1
ATOM 734 N N . ARG A 1 112 ? -3.618 3.219 30.984 1.00 19.83 104 ARG A N 1
ATOM 735 C CA . ARG A 1 112 ? -4.631 2.319 31.505 1.00 18.23 104 ARG A CA 1
ATOM 736 C C . ARG A 1 112 ? -5.659 1.910 30.436 1.00 22.04 104 ARG A C 1
ATOM 737 O O . ARG A 1 112 ? -6.099 0.763 30.413 1.00 14.49 104 ARG A O 1
ATOM 745 N N . ASP A 1 113 ? -6.030 2.828 29.541 1.00 11.00 105 ASP A N 1
ATOM 746 C CA . ASP A 1 113 ? -7.069 2.510 28.565 1.00 15.13 105 ASP A CA 1
ATOM 747 C C . ASP A 1 113 ? -6.487 2.083 27.209 1.00 18.25 105 ASP A C 1
ATOM 748 O O . ASP A 1 113 ? -7.214 1.942 26.229 1.00 19.91 105 ASP A O 1
ATOM 753 N N . GLY A 1 114 ? -5.178 1.861 27.167 1.00 16.36 106 GLY A N 1
ATOM 754 C CA . GLY A 1 114 ? -4.540 1.287 25.995 1.00 15.46 106 GLY A CA 1
ATOM 755 C C . GLY A 1 114 ? -4.261 2.251 24.857 1.00 15.64 106 GLY A C 1
ATOM 756 O O . GLY A 1 114 ? -3.922 1.831 23.753 1.00 15.39 106 GLY A O 1
ATOM 757 N N . LYS A 1 115 ? -4.391 3.547 25.120 1.00 23.54 107 LYS A N 1
ATOM 758 C CA . LYS A 1 115 ? -4.251 4.554 24.067 1.00 25.58 107 LYS A CA 1
ATOM 759 C C . LYS A 1 115 ? -2.839 5.130 23.933 1.00 15.03 107 LYS A C 1
ATOM 760 O O . LYS A 1 115 ? -2.483 5.659 22.883 1.00 17.06 107 LYS A O 1
ATOM 766 N N . LEU A 1 116 ? -2.047 5.034 24.995 1.00 15.73 108 LEU A N 1
ATOM 767 C CA . LEU A 1 116 ? -0.753 5.722 25.059 1.00 20.42 108 LEU A CA 1
ATOM 768 C C . LEU A 1 116 ? 0.269 5.218 24.036 1.00 11.34 108 LEU A C 1
ATOM 769 O O . LEU A 1 116 ? 0.890 6.014 23.332 1.00 11.75 108 LEU A O 1
ATOM 774 N N . VAL A 1 117 ? 0.458 3.906 23.965 1.00 9.28 109 VAL A N 1
ATOM 775 C CA . VAL A 1 117 ? 1.456 3.351 23.043 1.00 16.85 109 VAL A CA 1
ATOM 776 C C . VAL A 1 117 ? 1.134 3.664 21.575 1.00 7.67 109 VAL A C 1
ATOM 777 O O . VAL A 1 117 ? 2.029 4.049 20.822 1.00 12.56 109 VAL A O 1
ATOM 781 N N . PRO A 1 118 ? -0.135 3.502 21.160 1.00 11.35 110 PRO A N 1
ATOM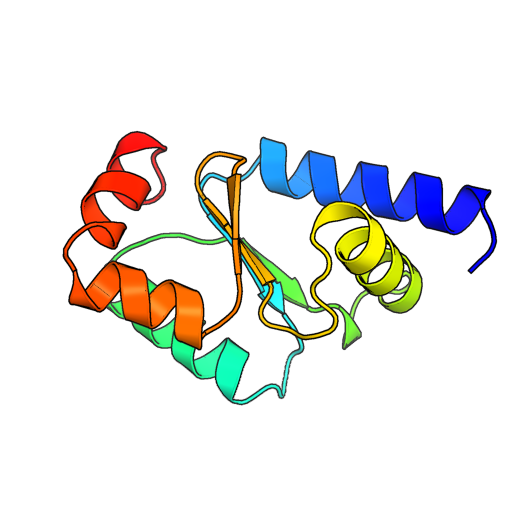 782 C CA . PRO A 1 118 ? -0.490 3.881 19.786 1.00 12.96 110 PRO A CA 1
ATOM 783 C C . PRO A 1 118 ? -0.274 5.373 19.514 1.00 13.43 110 PRO A C 1
ATOM 784 O O . PRO A 1 118 ? 0.142 5.720 18.410 1.00 12.32 110 PRO A O 1
ATOM 788 N N . MET A 1 119 ? -0.571 6.233 20.489 1.00 10.20 111 MET A N 1
ATOM 789 C CA . MET A 1 119 ? -0.331 7.674 20.342 1.00 13.27 111 MET A CA 1
ATOM 790 C C . MET A 1 119 ? 1.154 7.952 20.187 1.00 13.50 111 MET A C 1
ATOM 791 O O . MET A 1 119 ? 1.559 8.777 19.361 1.00 10.62 111 MET A O 1
ATOM 796 N N . LEU A 1 120 ? 1.954 7.264 21.003 1.00 9.37 112 LEU A N 1
ATOM 797 C CA . LEU A 1 120 ? 3.403 7.418 20.994 1.00 9.62 112 LEU A CA 1
ATOM 798 C C . LEU A 1 120 ? 3.995 6.915 19.681 1.00 14.23 112 LEU A C 1
ATOM 799 O O . LEU A 1 120 ? 4.954 7.471 19.162 1.00 9.96 112 LEU A O 1
ATOM 804 N N . THR A 1 121 ? 3.398 5.863 19.140 1.00 13.24 113 THR A N 1
ATOM 805 C CA . THR A 1 121 ? 3.853 5.295 17.885 1.00 13.16 113 THR A CA 1
ATOM 806 C C . THR A 1 121 ? 3.445 6.175 16.709 1.00 17.70 113 THR A C 1
ATOM 807 O O . THR A 1 121 ? 4.219 6.370 15.775 1.00 20.18 113 THR A O 1
ATOM 811 N N . GLU A 1 122 ? 2.229 6.709 16.771 1.00 12.62 114 GLU A N 1
ATOM 812 C CA . GLU A 1 122 ? 1.653 7.484 15.675 1.00 16.19 114 GLU A CA 1
ATOM 813 C C . GLU A 1 122 ? 2.501 8.716 15.359 1.00 20.86 114 GLU A C 1
ATOM 814 O O . GLU A 1 122 ? 2.564 9.165 14.210 1.00 19.89 114 GLU A O 1
ATOM 820 N N . CYS A 1 123 ? 3.175 9.247 16.374 1.00 19.08 115 CYS A N 1
ATOM 821 C CA . CYS A 1 123 ? 3.930 10.489 16.208 1.00 15.51 115 CYS A CA 1
ATOM 822 C C . CYS A 1 123 ? 5.438 10.286 16.193 1.00 25.40 115 CYS A C 1
ATOM 823 O O . CYS A 1 123 ? 6.197 11.263 16.125 1.00 18.94 115 CYS A O 1
ATOM 826 N N . GLY A 1 124 ? 5.876 9.033 16.291 1.00 16.04 116 GLY A N 1
ATOM 827 C CA . GLY A 1 124 ? 7.296 8.730 16.239 1.00 14.07 116 GLY A CA 1
ATOM 828 C C . GLY A 1 124 ? 8.025 8.616 17.569 1.00 20.85 116 GLY A C 1
ATOM 829 O O . GLY A 1 124 ? 9.205 8.302 17.599 1.00 17.25 116 GLY A O 1
ATOM 830 N N . ALA A 1 125 ? 7.342 8.857 18.679 1.00 12.81 117 ALA A N 1
ATOM 831 C CA . ALA A 1 125 ? 8.017 8.794 19.972 1.00 16.61 117 ALA A CA 1
ATOM 832 C C . ALA A 1 125 ? 8.472 7.369 20.295 1.00 20.08 117 ALA A C 1
ATOM 833 O O . ALA A 1 125 ? 9.441 7.165 21.023 1.00 15.68 117 ALA A O 1
ATOM 835 N N . ILE A 1 126 ? 7.757 6.385 19.763 1.00 16.01 118 ILE A N 1
ATOM 836 C CA . ILE A 1 126 ? 8.207 4.998 19.822 1.00 15.81 118 ILE A CA 1
ATOM 837 C C . ILE A 1 126 ? 8.461 4.531 18.405 1.00 24.54 118 ILE A C 1
ATOM 838 O O . ILE A 1 126 ? 7.590 4.669 17.534 1.00 16.22 118 ILE A O 1
ATOM 843 N N . ALA A 1 127 ? 9.660 3.999 18.180 1.00 18.57 119 ALA A N 1
ATOM 844 C CA . ALA A 1 127 ? 10.092 3.544 16.859 1.00 31.42 119 ALA A CA 1
ATOM 845 C C . ALA A 1 127 ? 9.569 2.145 16.539 1.00 31.99 119 ALA A C 1
ATOM 846 O O . ALA A 1 127 ? 9.435 1.772 15.370 1.00 37.82 119 ALA A O 1
#

InterPro domains:
  IPR002109 Glutaredoxin [PF00462] (32-93)
  IPR011899 Glutaredoxin, eukaryotic/virial [TIGR02180] (32-111)
  IPR014025 Glutaredoxin subgroup [PR00160] (31-49)
  IPR014025 Glutaredoxin subgroup [PR00160] (76-89)
  IPR014025 Glutaredoxin subgroup [PR00160] (90-103)
  IPR036249 Thioredoxin-like superfamily [SSF52833] (20-118)

B-factor: mean 18.29, std 11.17, range [3.78, 96.39]

Organism: Fagopyrum tataricum (NCBI:txid62330)

CATH classification: 3.40.30.10

Nearest PDB structures (foldseek):
  5kqa-assembly1_A  TM=1.009E+00  e=4.182E-22  Polygonaceae
  5gtx-assembly2_B  TM=9.960E-01  e=1.913E-20  Polygonaceae
  2e7p-assembly1_B  TM=9.511E-01  e=7.110E-15  Populus tremula x Populus tremuloides
  1z7r-assembly1_A  TM=9.782E-01  e=1.290E-13  Populus tremula x Populus tremuloides
  3h8q-assembly2_B  TM=9.673E-01  e=3.990E-11  Homo sapiens

Radius of gyration: 13.34 Å; Cα contacts (8 Å, |Δi|>4): 179; chains: 1; bounding box: 24×40×26 Å

Sequence (110 aa):
PTEEQLKMALQKAQQLVNSNPLVVFSKTYCGYCSRVKKLFDQLGARYQTIELDQESDGDAIQAALLQWTGQRTVPNVFIGGKHIGGCDSVMEKHRDGKLVPMLTECGAIA

Solvent-accessible surface area: 6214 Å² total; per-residue (Å²): 110,82,160,93,92,42,109,81,1,33,91,76,0,65,108,26,5,121,61,31,51,1,0,0,0,0,74,42,205,24,52,139,0,58,130,0,34,125,20,0,86,132,44,56,8,192,58,70,36,17,31,3,73,125,54,129,47,5,118,8,0,41,30,0,4,58,117,88,28,58,29,170,89,17,4,1,0,2,6,42,39,152,73,20,4,11,6,107,30,0,38,82,64,80,183,73,49,110,1,66,76,50,0,73,150,31,43,3,34,145

Secondary structure (DSSP, 8-state):
--HHHHHHHHHHHHHHHHT-SEEEEE-TT-HHHHHHHHHHHHHT---EEEEGGGSTTHHHHHHHHHHHHS--SS-EEEETTEEEESHHHHHHHHHTT-HHHHHHHTTS--

Foldseek 3Di:
DDPVLLVVLLVVVLVQLVVWQKEWEAAPPDPQSVVVVVVCVVLQFDYHYDHLVPDPSSVSNLVNCCVVPVDNDPGWMHHLSHTQGTSVSQVVCVVVVNNSVSRVVSVRHD